Protein AF-A0A0T6ANK7-F1 (afdb_monomer)

Structure (mmCIF, N/CA/C/O backbone):
data_AF-A0A0T6ANK7-F1
#
_entry.id   AF-A0A0T6ANK7-F1
#
loop_
_atom_site.group_PDB
_atom_site.id
_atom_site.type_symbol
_atom_site.label_atom_id
_atom_site.label_alt_id
_atom_site.label_comp_id
_atom_site.label_asym_id
_atom_site.label_entity_id
_atom_site.label_seq_id
_atom_site.pdbx_PDB_ins_code
_atom_site.Cartn_x
_atom_site.Cartn_y
_atom_site.Cartn_z
_atom_site.occupancy
_atom_site.B_iso_or_equiv
_atom_site.auth_seq_id
_atom_site.auth_comp_id
_atom_site.auth_asym_id
_atom_site.auth_atom_id
_atom_site.pdbx_PDB_model_num
ATOM 1 N N . MET A 1 1 ? -8.207 4.884 26.424 1.00 47.41 1 MET A N 1
ATOM 2 C CA . MET A 1 1 ? -7.893 5.601 25.165 1.00 47.41 1 MET A CA 1
ATOM 3 C C . MET A 1 1 ? -8.301 4.711 23.997 1.00 47.41 1 MET A C 1
ATOM 5 O O . MET A 1 1 ? -7.831 3.581 23.918 1.00 47.41 1 MET A O 1
ATOM 9 N N . ASN A 1 2 ? -9.256 5.153 23.181 1.00 53.00 2 ASN A N 1
ATOM 10 C CA . ASN A 1 2 ? -9.969 4.326 22.205 1.00 53.00 2 ASN A CA 1
ATOM 11 C C . ASN A 1 2 ? -9.036 3.989 21.016 1.00 53.00 2 ASN A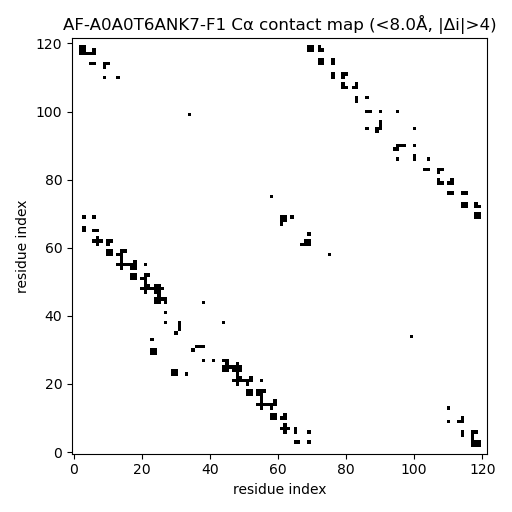 C 1
ATOM 13 O O . ASN A 1 2 ? -8.930 4.766 20.072 1.00 53.00 2 ASN A O 1
ATOM 17 N N . ARG A 1 3 ? -8.283 2.874 21.090 1.00 55.38 3 ARG A N 1
ATOM 18 C CA . ARG A 1 3 ? -7.247 2.491 20.095 1.00 55.38 3 ARG A CA 1
ATOM 19 C C . ARG A 1 3 ? -7.786 2.415 18.656 1.00 55.38 3 ARG A C 1
ATOM 21 O O . ARG A 1 3 ? -7.036 2.600 17.707 1.00 55.38 3 ARG A O 1
ATOM 28 N N . THR A 1 4 ? -9.095 2.241 18.500 1.00 61.22 4 THR A N 1
ATOM 29 C CA . THR A 1 4 ? -9.807 2.206 17.217 1.00 61.22 4 THR A CA 1
ATOM 30 C C . THR A 1 4 ? -9.849 3.547 16.476 1.00 61.22 4 THR A C 1
ATOM 32 O O . THR A 1 4 ? -9.987 3.536 15.253 1.00 61.22 4 THR A O 1
ATOM 35 N N . VAL A 1 5 ? -9.663 4.689 17.156 1.00 70.38 5 VAL A N 1
ATOM 36 C CA . VAL A 1 5 ? -9.691 6.030 16.526 1.00 70.38 5 VAL A CA 1
ATOM 37 C C . VAL A 1 5 ? -8.591 6.179 15.472 1.00 70.38 5 VAL A C 1
ATOM 39 O O . VAL A 1 5 ? -8.805 6.813 14.443 1.00 70.38 5 VAL A O 1
ATOM 42 N N . GLY A 1 6 ? -7.436 5.538 15.682 1.00 86.25 6 GLY A N 1
ATOM 43 C CA . GLY A 1 6 ? -6.321 5.569 14.735 1.00 86.25 6 GLY A CA 1
ATOM 44 C C . GLY A 1 6 ? -6.399 4.529 13.614 1.00 86.25 6 GLY A C 1
ATOM 45 O O . GLY A 1 6 ? -5.689 4.668 12.623 1.00 86.25 6 GLY A O 1
ATOM 46 N N . LEU A 1 7 ? -7.247 3.499 13.734 1.00 92.94 7 LEU A N 1
ATOM 47 C CA . LEU A 1 7 ? -7.290 2.405 12.758 1.00 92.94 7 LEU A CA 1
ATOM 48 C C . LEU A 1 7 ? -8.062 2.779 11.490 1.00 92.94 7 LEU A C 1
ATOM 50 O O . LEU A 1 7 ? -7.616 2.462 10.391 1.00 92.94 7 LEU A O 1
ATOM 54 N N . ARG A 1 8 ? -9.186 3.495 11.626 1.00 94.31 8 ARG A N 1
ATOM 55 C CA . ARG A 1 8 ? -9.960 3.985 10.475 1.00 94.31 8 ARG A CA 1
ATOM 56 C C . ARG A 1 8 ? -9.104 4.789 9.484 1.00 94.31 8 ARG A C 1
ATOM 58 O O . ARG A 1 8 ? -9.088 4.414 8.314 1.00 94.31 8 ARG A O 1
ATOM 65 N N . PRO A 1 9 ? -8.389 5.856 9.896 1.00 95.69 9 PRO A N 1
ATOM 66 C CA . PRO A 1 9 ? -7.564 6.619 8.963 1.00 95.69 9 PRO A CA 1
ATOM 67 C C . PRO A 1 9 ? -6.425 5.782 8.372 1.00 95.69 9 PRO A C 1
ATOM 69 O O . PRO A 1 9 ? -6.158 5.908 7.183 1.00 95.69 9 PRO A O 1
ATOM 72 N N . ALA A 1 10 ? -5.810 4.879 9.142 1.00 95.38 10 ALA A N 1
ATOM 73 C CA . ALA A 1 10 ? -4.750 4.013 8.627 1.00 95.38 10 ALA A CA 1
ATOM 74 C C . ALA A 1 10 ? -5.247 3.091 7.494 1.00 95.38 10 ALA A C 1
ATOM 76 O O . ALA A 1 10 ? -4.611 3.002 6.444 1.00 95.38 10 ALA A O 1
ATOM 77 N N . LEU A 1 11 ? -6.417 2.463 7.672 1.00 96.19 11 LEU A N 1
ATOM 78 C CA . LEU A 1 11 ? -7.041 1.615 6.650 1.00 96.19 11 LEU A CA 1
ATOM 79 C C . LEU A 1 11 ? -7.531 2.419 5.438 1.00 96.19 11 LEU A C 1
ATOM 81 O O . LEU A 1 11 ? -7.426 1.936 4.314 1.00 96.19 11 LEU A O 1
ATOM 85 N N . LEU A 1 12 ? -8.017 3.652 5.637 1.00 96.81 12 LEU A N 1
ATOM 86 C CA . LEU A 1 12 ? -8.369 4.546 4.528 1.00 96.81 12 LEU A CA 1
ATOM 87 C C . LEU A 1 12 ? -7.147 4.883 3.673 1.00 96.81 12 LEU A C 1
ATOM 89 O O . LEU A 1 12 ? -7.200 4.728 2.456 1.00 96.81 12 LEU A O 1
ATOM 93 N N . VAL A 1 13 ? -6.047 5.315 4.299 1.00 97.38 13 VAL A N 1
ATOM 94 C CA . VAL A 1 13 ? -4.815 5.666 3.578 1.00 97.38 13 VAL A CA 1
ATOM 95 C C . VAL A 1 13 ? -4.276 4.450 2.833 1.00 97.38 13 VAL A C 1
ATOM 97 O O . VAL A 1 13 ? -3.955 4.561 1.652 1.00 97.38 13 VAL A O 1
ATOM 100 N N . GLN A 1 14 ? -4.239 3.281 3.477 1.00 96.81 14 GLN A N 1
ATOM 101 C CA . GLN A 1 14 ? -3.838 2.046 2.809 1.00 96.81 14 GLN A CA 1
ATOM 102 C C . GLN A 1 14 ? -4.749 1.707 1.627 1.00 96.81 14 GLN A C 1
ATOM 104 O O . GLN A 1 14 ? -4.247 1.366 0.559 1.00 96.81 14 GLN A O 1
ATOM 109 N N . GLY A 1 15 ? -6.067 1.783 1.814 1.00 97.06 15 GLY A N 1
ATOM 110 C CA . GLY A 1 15 ? -7.039 1.453 0.780 1.00 97.06 15 GLY A CA 1
ATOM 111 C C . GLY A 1 15 ? -6.909 2.356 -0.439 1.00 97.06 15 GLY A C 1
ATOM 112 O O . GLY A 1 15 ? -6.802 1.867 -1.559 1.00 97.06 15 GLY A O 1
ATOM 113 N N . VAL A 1 16 ? -6.820 3.670 -0.219 1.00 97.88 16 VAL A N 1
ATOM 114 C CA . VAL A 1 16 ? -6.601 4.654 -1.288 1.00 97.88 16 VAL A CA 1
ATOM 115 C C . VAL A 1 16 ? -5.267 4.412 -1.989 1.00 97.88 16 VAL A C 1
ATOM 117 O O . VAL A 1 16 ? -5.231 4.364 -3.216 1.00 97.88 16 VAL A O 1
ATOM 120 N N . TYR A 1 17 ? -4.184 4.211 -1.236 1.00 96.31 17 TYR A N 1
ATOM 121 C CA . TYR A 1 17 ? -2.867 3.927 -1.804 1.00 96.31 17 TYR A CA 1
ATOM 122 C C . TYR A 1 17 ? -2.882 2.664 -2.676 1.00 96.31 17 TYR A C 1
ATOM 124 O O . TYR A 1 17 ? -2.460 2.712 -3.830 1.00 96.31 17 TYR A O 1
ATOM 132 N N . ALA A 1 18 ? -3.431 1.560 -2.165 1.00 96.19 18 ALA A N 1
ATOM 133 C CA . ALA A 1 18 ? -3.530 0.301 -2.895 1.00 96.19 18 ALA A CA 1
ATOM 134 C C . ALA A 1 18 ? -4.414 0.425 -4.144 1.00 96.19 18 ALA A C 1
ATOM 136 O O . ALA A 1 18 ? -4.055 -0.113 -5.186 1.00 96.19 18 ALA A O 1
ATOM 137 N N . CYS A 1 19 ? -5.514 1.182 -4.083 1.00 97.19 19 CYS A N 1
ATOM 138 C CA . CYS A 1 19 ? -6.341 1.462 -5.255 1.00 97.19 19 CYS A CA 1
ATOM 139 C C . CYS A 1 19 ? -5.600 2.304 -6.301 1.00 97.19 19 CYS A C 1
ATOM 141 O O . CYS A 1 19 ? -5.666 1.989 -7.483 1.00 97.19 19 CYS A O 1
ATOM 143 N N . ILE A 1 20 ? -4.872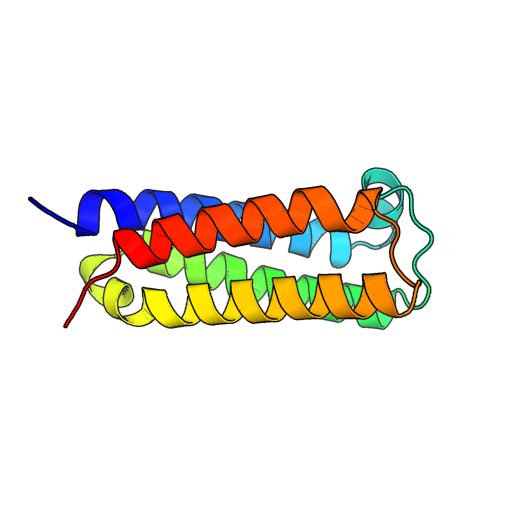 3.349 -5.897 1.00 94.88 20 ILE A N 1
ATOM 144 C CA . ILE A 1 20 ? -4.102 4.182 -6.833 1.00 94.88 20 ILE A CA 1
ATOM 145 C C . ILE A 1 20 ? -3.021 3.344 -7.515 1.00 94.88 20 ILE A C 1
ATOM 147 O O . ILE A 1 20 ? -2.946 3.322 -8.741 1.00 94.88 20 ILE A O 1
ATOM 151 N N . VAL A 1 21 ? -2.210 2.615 -6.742 1.00 91.94 21 VAL A N 1
ATOM 152 C CA . VAL A 1 21 ? -1.167 1.746 -7.305 1.00 91.94 21 VAL A CA 1
ATOM 153 C C . VAL A 1 21 ? -1.796 0.649 -8.163 1.00 91.94 21 VAL A C 1
ATOM 155 O O . VAL A 1 21 ? -1.340 0.405 -9.274 1.00 91.94 21 VAL A O 1
ATOM 158 N N . GLY A 1 22 ? -2.885 0.041 -7.695 1.00 93.00 22 GLY A N 1
ATOM 159 C CA . GLY A 1 22 ? -3.630 -0.973 -8.430 1.00 93.00 22 GLY A CA 1
ATOM 160 C C . GLY A 1 22 ? -4.138 -0.471 -9.781 1.00 93.00 22 GLY A C 1
ATOM 161 O O . GLY A 1 22 ? -3.936 -1.150 -10.781 1.00 93.00 22 GLY A O 1
ATOM 162 N N . LEU A 1 23 ? -4.702 0.740 -9.847 1.00 94.38 23 LEU A N 1
ATOM 163 C CA . LEU A 1 23 ? -5.111 1.380 -11.103 1.00 94.38 23 LEU A CA 1
ATOM 164 C C . LEU A 1 23 ? -3.919 1.647 -12.028 1.00 94.38 23 LEU A C 1
ATOM 166 O O . LEU A 1 23 ? -4.001 1.368 -13.221 1.00 94.38 23 LEU A O 1
ATOM 170 N N . LEU A 1 24 ? -2.806 2.155 -11.493 1.00 91.38 24 LEU A N 1
ATOM 171 C CA . LEU A 1 24 ? -1.602 2.415 -12.288 1.00 91.38 24 LEU A CA 1
ATOM 172 C C . LEU A 1 24 ? -1.020 1.134 -12.897 1.00 91.38 24 LEU A C 1
ATOM 174 O O . LEU A 1 24 ? -0.516 1.172 -14.016 1.00 91.38 24 LEU A O 1
ATOM 178 N N . LEU A 1 25 ? -1.091 0.008 -12.183 1.00 89.44 25 LEU A N 1
ATOM 179 C CA . LEU A 1 25 ? -0.630 -1.285 -12.693 1.00 89.44 25 LEU A CA 1
ATOM 180 C C . LEU A 1 25 ? -1.660 -1.960 -13.608 1.00 89.44 25 LEU A C 1
ATOM 182 O O . LEU A 1 25 ? -1.269 -2.610 -14.573 1.00 89.44 25 LEU A O 1
ATOM 186 N N . LEU A 1 26 ? -2.958 -1.781 -13.346 1.00 91.25 26 LEU A N 1
ATOM 187 C CA . LEU A 1 26 ? -4.039 -2.303 -14.186 1.00 91.25 26 LEU A CA 1
ATOM 188 C C . LEU A 1 26 ? -4.013 -1.692 -15.592 1.00 91.25 26 LEU A C 1
ATOM 190 O O . LEU A 1 26 ? -4.385 -2.352 -16.559 1.00 91.25 26 LEU A O 1
ATOM 194 N N . PHE A 1 27 ? -3.554 -0.443 -15.705 1.00 89.75 27 PHE A N 1
ATOM 195 C CA . PHE A 1 27 ? -3.368 0.255 -16.973 1.00 89.75 27 PHE A CA 1
ATOM 196 C C . PHE A 1 27 ? -1.874 0.527 -17.221 1.00 89.75 27 PHE A C 1
ATOM 198 O O . PHE A 1 27 ? -1.397 1.633 -16.952 1.00 89.75 27 PHE A O 1
ATOM 205 N N . PRO A 1 28 ? -1.127 -0.450 -17.776 1.00 81.12 28 PRO A N 1
ATOM 206 C CA . PRO A 1 28 ? 0.312 -0.372 -18.042 1.00 81.12 28 PRO A CA 1
ATOM 207 C C . PRO A 1 28 ? 0.798 0.931 -18.687 1.00 81.12 28 PRO A C 1
ATOM 209 O O . PRO A 1 28 ? 1.877 1.412 -18.350 1.00 81.12 28 PRO A O 1
ATOM 212 N N . SER A 1 29 ? 0.001 1.525 -19.580 1.00 84.56 29 SER A N 1
ATOM 213 C CA . SER A 1 29 ? 0.308 2.795 -20.248 1.00 84.56 29 SER A CA 1
ATOM 214 C C . SER A 1 29 ? 0.371 3.992 -19.293 1.00 84.56 29 SER A C 1
ATOM 216 O O . SER A 1 29 ? 1.180 4.895 -19.503 1.00 84.56 29 SER A O 1
ATOM 218 N N . LEU A 1 30 ? -0.450 4.001 -18.239 1.00 84.12 30 LEU A N 1
ATOM 219 C CA . LEU A 1 30 ? -0.406 5.001 -17.169 1.00 84.12 30 LEU A CA 1
ATOM 220 C C . LEU A 1 30 ? 0.746 4.699 -16.209 1.00 84.12 30 LEU A C 1
ATOM 222 O O . LEU A 1 30 ? 1.533 5.588 -15.878 1.00 84.12 30 LEU A O 1
ATOM 226 N N . GLY A 1 31 ? 0.888 3.431 -15.812 1.00 80.88 31 GLY A N 1
ATOM 227 C CA . GLY A 1 31 ? 1.958 2.979 -14.927 1.00 80.88 31 GLY A CA 1
ATOM 228 C C . GLY A 1 31 ? 3.351 3.294 -15.472 1.00 80.88 31 GLY A C 1
ATOM 229 O O . GLY A 1 31 ? 4.184 3.831 -14.746 1.00 80.88 31 GLY A O 1
ATOM 230 N N . SER A 1 32 ? 3.606 3.051 -16.761 1.00 81.56 32 SER A N 1
ATOM 231 C CA . SER A 1 32 ? 4.909 3.329 -17.378 1.00 81.56 32 SER A CA 1
ATOM 232 C C . SER A 1 32 ? 5.266 4.816 -17.392 1.00 81.56 32 SER A C 1
ATOM 234 O O . SER A 1 32 ? 6.445 5.150 -17.314 1.00 81.56 32 SER A O 1
ATOM 236 N N . GLN A 1 33 ? 4.274 5.712 -17.465 1.00 82.94 33 GLN A N 1
ATOM 237 C CA . GLN A 1 33 ? 4.497 7.161 -17.404 1.00 82.94 33 GLN A CA 1
ATOM 238 C C . GLN A 1 33 ? 4.854 7.609 -15.985 1.00 82.94 33 GLN A C 1
ATOM 240 O O . GLN A 1 33 ? 5.825 8.336 -15.789 1.00 82.94 33 GLN A O 1
ATOM 245 N N . VAL A 1 34 ? 4.102 7.136 -14.988 1.00 80.00 34 VAL A N 1
ATOM 246 C CA . VAL A 1 34 ? 4.297 7.521 -13.582 1.00 80.00 34 VAL A CA 1
ATOM 247 C C . VAL A 1 34 ? 5.580 6.919 -13.010 1.00 80.00 34 VAL A C 1
ATOM 249 O O . VAL A 1 34 ? 6.367 7.616 -12.368 1.00 80.00 34 VAL A O 1
ATOM 252 N N . PHE A 1 35 ? 5.825 5.635 -13.273 1.00 75.12 35 PHE A N 1
ATOM 253 C CA . PHE A 1 35 ? 7.014 4.936 -12.788 1.00 75.12 35 PHE A CA 1
ATOM 254 C C . PHE A 1 35 ? 8.239 5.137 -13.688 1.00 75.12 35 PHE A C 1
ATOM 256 O O . PHE A 1 35 ? 9.335 4.739 -13.299 1.00 75.12 35 PHE A O 1
ATOM 263 N N . ALA A 1 36 ? 8.078 5.771 -14.860 1.00 75.12 36 ALA A N 1
ATOM 264 C CA . ALA A 1 36 ? 9.132 5.987 -15.854 1.00 75.12 36 ALA A CA 1
ATOM 265 C C . ALA A 1 36 ? 9.955 4.711 -16.130 1.00 75.12 36 ALA A C 1
ATOM 267 O O . ALA A 1 36 ? 11.184 4.756 -16.226 1.00 75.12 36 ALA A O 1
ATOM 268 N N . TYR A 1 37 ? 9.275 3.562 -16.192 1.00 68.88 37 TYR A N 1
ATOM 269 C CA . TYR A 1 37 ? 9.898 2.244 -16.275 1.00 68.88 37 TYR A CA 1
ATOM 270 C C . TYR A 1 37 ? 9.175 1.369 -17.315 1.00 68.88 37 TYR A C 1
ATOM 272 O O . TYR A 1 37 ? 7.951 1.227 -17.235 1.00 68.88 37 TYR A O 1
ATOM 280 N N . PRO A 1 38 ? 9.897 0.778 -18.289 1.00 69.31 38 PRO A N 1
ATOM 281 C CA . PRO A 1 38 ? 9.299 -0.091 -19.294 1.00 69.31 38 PRO A CA 1
ATOM 282 C C . PRO A 1 38 ? 8.863 -1.419 -18.665 1.00 69.31 38 PRO A C 1
ATOM 284 O O . PRO A 1 38 ? 9.663 -2.148 -18.077 1.00 69.31 38 PRO A O 1
ATOM 287 N N . LEU A 1 39 ? 7.577 -1.738 -18.785 1.00 70.69 39 LEU A N 1
ATOM 288 C CA . LEU A 1 39 ? 7.006 -2.963 -18.231 1.00 70.69 39 LEU A CA 1
ATOM 289 C C . LEU A 1 39 ? 7.402 -4.159 -19.104 1.00 70.69 39 LEU A C 1
ATOM 291 O O . LEU A 1 39 ? 7.134 -4.166 -20.302 1.00 70.69 39 LEU A O 1
ATOM 295 N N . LYS A 1 40 ? 8.043 -5.167 -18.497 1.00 74.25 40 LYS A N 1
ATOM 296 C CA . LYS A 1 40 ? 8.492 -6.383 -19.200 1.00 74.25 40 LYS A CA 1
ATOM 297 C C . LYS A 1 40 ? 7.328 -7.285 -19.622 1.00 74.25 40 LYS A C 1
ATOM 299 O O . LYS A 1 40 ? 7.365 -7.836 -20.713 1.00 74.25 40 LYS A O 1
ATOM 304 N N . ASP A 1 41 ? 6.314 -7.418 -18.765 1.00 81.50 41 ASP A N 1
ATOM 305 C CA . ASP A 1 41 ? 5.112 -8.222 -19.015 1.00 81.50 41 ASP A CA 1
ATOM 306 C C . ASP A 1 41 ? 3.858 -7.449 -18.557 1.00 81.50 41 ASP A C 1
ATOM 308 O O . ASP A 1 41 ? 3.522 -7.439 -17.367 1.00 81.50 41 ASP A O 1
ATOM 312 N N . PRO A 1 42 ? 3.170 -6.753 -19.480 1.00 81.88 42 PRO A N 1
ATOM 313 C CA . PRO A 1 42 ? 1.990 -5.958 -19.152 1.00 81.88 42 PRO A CA 1
ATOM 314 C C . PRO A 1 42 ? 0.818 -6.778 -18.594 1.00 81.88 42 PRO A C 1
ATOM 316 O O . PRO A 1 42 ? 0.043 -6.250 -17.795 1.00 81.88 42 PRO A O 1
ATOM 319 N N . ALA A 1 43 ? 0.675 -8.048 -18.988 1.00 82.56 43 ALA A N 1
ATOM 320 C CA . ALA A 1 43 ? -0.435 -8.894 -18.556 1.00 82.56 43 ALA A CA 1
ATOM 321 C C . ALA A 1 43 ? -0.266 -9.307 -17.090 1.00 82.56 43 ALA A C 1
ATOM 323 O O . ALA A 1 43 ? -1.193 -9.156 -16.290 1.00 82.56 43 ALA A O 1
ATOM 324 N N . VAL A 1 44 ? 0.943 -9.736 -16.713 1.00 82.12 44 VAL A N 1
ATOM 325 C CA . VAL A 1 44 ? 1.283 -10.055 -15.318 1.00 82.12 44 VAL A CA 1
ATOM 326 C C . VAL A 1 44 ? 1.126 -8.822 -14.427 1.00 82.12 44 VAL A C 1
ATOM 328 O O . VAL A 1 44 ? 0.520 -8.901 -13.358 1.00 82.12 44 VAL A O 1
ATOM 331 N N . VAL A 1 45 ? 1.607 -7.662 -14.880 1.00 84.19 45 VAL A N 1
ATOM 332 C CA . VAL A 1 45 ? 1.489 -6.395 -14.137 1.00 84.19 45 VAL A CA 1
ATOM 333 C C . VAL A 1 45 ? 0.024 -5.994 -13.939 1.00 84.19 45 VAL A C 1
ATOM 335 O O . VAL A 1 45 ? -0.359 -5.594 -12.840 1.00 84.19 45 VAL A O 1
ATOM 338 N N . SER A 1 46 ? -0.818 -6.178 -14.957 1.00 86.50 46 SER A N 1
ATOM 339 C CA . SER A 1 46 ? -2.253 -5.888 -14.854 1.00 86.50 46 SER A CA 1
ATOM 340 C C . SER A 1 46 ? -2.959 -6.805 -13.849 1.00 86.50 46 SER A C 1
ATOM 342 O O . SER A 1 46 ? -3.798 -6.337 -13.079 1.00 86.50 46 SER A O 1
ATOM 344 N N . GLY A 1 47 ? -2.576 -8.088 -13.786 1.00 88.00 47 GLY A N 1
ATOM 345 C CA . GLY A 1 47 ? -3.077 -9.034 -12.779 1.00 88.00 47 GLY A CA 1
ATOM 346 C C . GLY A 1 47 ? -2.699 -8.647 -11.341 1.00 88.00 47 GLY A C 1
ATOM 347 O O . GLY A 1 47 ? -3.515 -8.747 -10.413 1.00 88.00 47 GLY A O 1
ATOM 348 N N . TRP A 1 48 ? -1.487 -8.118 -11.145 1.00 87.38 48 TRP A N 1
ATOM 349 C CA . TRP A 1 48 ? -1.096 -7.496 -9.875 1.00 87.38 48 TRP A CA 1
ATOM 350 C C . TRP A 1 48 ? -1.934 -6.252 -9.570 1.00 87.38 48 TRP A C 1
ATOM 352 O O . TRP A 1 48 ? -2.396 -6.088 -8.440 1.00 87.38 48 TRP A O 1
ATOM 362 N N . GLY A 1 49 ? -2.205 -5.422 -10.580 1.00 90.44 49 GLY A N 1
ATOM 363 C CA . GLY A 1 49 ? -3.081 -4.258 -10.468 1.00 90.44 49 GLY A CA 1
ATOM 364 C C . GLY A 1 49 ? -4.488 -4.602 -9.979 1.00 90.44 49 GLY A C 1
ATOM 365 O O . GLY A 1 49 ? -4.966 -4.009 -9.010 1.00 90.44 49 GLY A O 1
ATOM 366 N N . SER A 1 50 ? -5.127 -5.621 -10.565 1.00 92.62 50 SER A N 1
ATOM 367 C CA . SER A 1 50 ? -6.444 -6.093 -10.111 1.00 92.62 50 SER A CA 1
ATOM 368 C C . SER A 1 50 ? -6.417 -6.635 -8.681 1.00 92.62 50 SER A C 1
ATOM 370 O O . SER A 1 50 ? -7.344 -6.391 -7.908 1.00 92.62 50 SER A O 1
ATOM 372 N N . SER A 1 51 ? -5.339 -7.325 -8.301 1.00 93.25 51 SER A N 1
ATOM 373 C CA . SER A 1 51 ? -5.179 -7.860 -6.945 1.00 93.25 51 SER A CA 1
ATOM 374 C C . SER A 1 51 ? -5.053 -6.735 -5.914 1.00 93.25 51 SER A C 1
ATOM 376 O O . SER A 1 51 ? -5.720 -6.759 -4.878 1.00 93.25 51 SER A O 1
ATOM 378 N N . LEU A 1 52 ? -4.259 -5.704 -6.219 1.00 94.00 52 LEU A N 1
ATOM 379 C CA . LEU A 1 52 ? -4.118 -4.517 -5.374 1.00 94.00 52 LEU A CA 1
ATOM 380 C C . LEU A 1 52 ? -5.420 -3.722 -5.263 1.00 94.00 52 LEU A C 1
ATOM 382 O O . LEU A 1 52 ? -5.731 -3.239 -4.176 1.00 94.00 52 LEU A O 1
ATOM 386 N N . LEU A 1 53 ? -6.210 -3.638 -6.337 1.00 96.31 53 LEU A N 1
ATOM 387 C CA . LEU A 1 53 ? -7.545 -3.038 -6.277 1.00 96.31 53 LEU A CA 1
ATOM 388 C C . LEU A 1 53 ? -8.467 -3.801 -5.331 1.00 96.31 53 LEU A C 1
ATOM 390 O O . LEU A 1 53 ? -9.126 -3.182 -4.498 1.00 96.31 53 LEU A O 1
ATOM 394 N N . GLY A 1 54 ? -8.474 -5.134 -5.406 1.00 96.50 54 GLY A N 1
ATOM 395 C CA . GLY A 1 54 ? -9.226 -5.971 -4.473 1.00 96.50 54 GLY A CA 1
ATOM 396 C C . GLY A 1 54 ? -8.827 -5.710 -3.019 1.00 96.50 54 GLY A C 1
ATOM 397 O O . GLY A 1 54 ? -9.685 -5.444 -2.178 1.00 96.50 54 GLY A O 1
ATOM 398 N N . VAL A 1 55 ? -7.522 -5.700 -2.724 1.00 95.38 55 VAL A N 1
ATOM 399 C CA . VAL A 1 55 ? -7.000 -5.386 -1.381 1.00 95.38 55 VAL A CA 1
ATOM 400 C C . VAL A 1 55 ? -7.381 -3.968 -0.946 1.00 95.38 55 VAL A C 1
ATOM 402 O O . VAL A 1 55 ? -7.789 -3.769 0.200 1.00 95.38 55 VAL A O 1
ATOM 405 N N . GLY A 1 56 ? -7.287 -2.990 -1.848 1.00 96.56 56 GLY A N 1
ATOM 406 C CA . GLY A 1 56 ? -7.645 -1.602 -1.581 1.00 96.56 56 GLY A CA 1
ATOM 407 C C . GLY A 1 56 ? -9.122 -1.441 -1.229 1.00 96.56 56 GLY A C 1
ATOM 408 O O . GLY A 1 56 ? -9.450 -0.842 -0.206 1.00 96.56 56 GLY A O 1
ATOM 409 N N . ILE A 1 57 ? -10.014 -2.063 -2.001 1.00 97.69 57 ILE A N 1
ATOM 410 C CA . ILE A 1 57 ? -11.457 -2.078 -1.731 1.00 97.69 57 ILE A CA 1
ATOM 411 C C . ILE A 1 57 ? -11.749 -2.745 -0.384 1.00 97.69 57 ILE A C 1
ATOM 413 O O . ILE A 1 57 ? -12.502 -2.194 0.417 1.00 97.69 57 ILE A O 1
ATOM 417 N N . LEU A 1 58 ? -11.124 -3.889 -0.088 1.00 97.12 58 LEU A N 1
ATOM 418 C CA . LEU A 1 58 ? -11.289 -4.562 1.203 1.00 97.12 58 LEU A CA 1
ATOM 419 C C . LEU A 1 58 ? -10.830 -3.683 2.374 1.00 97.12 58 LEU A C 1
ATOM 421 O O . LEU A 1 58 ? -11.496 -3.653 3.408 1.00 97.12 58 LEU A O 1
ATOM 425 N N . ALA A 1 59 ? -9.738 -2.931 2.215 1.00 96.81 59 ALA A N 1
ATOM 426 C CA . ALA A 1 59 ? -9.275 -1.980 3.225 1.00 96.81 59 ALA A CA 1
ATOM 427 C C . ALA A 1 59 ? -10.270 -0.825 3.424 1.00 96.81 59 ALA A C 1
ATOM 429 O O . ALA A 1 59 ? -10.557 -0.455 4.562 1.00 96.81 59 ALA A O 1
ATOM 430 N N . LEU A 1 60 ? -10.858 -0.302 2.343 1.00 97.31 60 LEU A N 1
ATOM 431 C CA . LEU A 1 60 ? -11.895 0.734 2.409 1.00 97.31 60 LEU A CA 1
ATOM 432 C C . LEU A 1 60 ? -13.176 0.227 3.089 1.00 97.31 60 LEU A C 1
ATOM 434 O O . LEU A 1 60 ? -13.746 0.930 3.925 1.00 97.31 60 LEU A O 1
ATOM 438 N N . VAL A 1 61 ? -13.596 -1.009 2.801 1.00 96.56 61 VAL A N 1
ATOM 439 C CA . VAL A 1 61 ? -14.722 -1.658 3.492 1.00 96.56 61 VAL A CA 1
ATOM 440 C C . VAL A 1 61 ? -14.403 -1.830 4.974 1.00 96.56 61 VAL A C 1
ATOM 442 O O . VAL A 1 61 ? -15.200 -1.424 5.820 1.00 96.56 61 VAL A O 1
ATOM 445 N N . ALA A 1 62 ? -13.217 -2.336 5.315 1.00 94.50 62 ALA A N 1
ATOM 446 C CA . ALA A 1 62 ? -12.794 -2.466 6.706 1.00 94.50 62 ALA A CA 1
ATOM 447 C C . ALA A 1 62 ? -12.732 -1.109 7.434 1.00 94.50 62 ALA A C 1
ATOM 449 O O . ALA A 1 62 ? -13.033 -1.028 8.623 1.00 94.50 62 ALA A O 1
ATOM 450 N N . ALA A 1 63 ? -12.392 -0.032 6.723 1.00 94.81 63 ALA A N 1
ATOM 451 C CA . ALA A 1 63 ? -12.381 1.321 7.262 1.00 94.81 63 ALA A CA 1
ATOM 452 C C . ALA A 1 63 ? -13.785 1.918 7.478 1.00 94.81 63 ALA A C 1
ATOM 454 O O . ALA A 1 63 ? -13.952 2.789 8.338 1.00 94.81 63 ALA A O 1
ATOM 455 N N . SER A 1 64 ? -14.789 1.479 6.711 1.00 95.00 64 SER A N 1
ATOM 456 C CA . SER A 1 64 ? -16.184 1.919 6.877 1.00 95.00 64 SER A CA 1
ATOM 457 C C . SER A 1 64 ? -16.806 1.427 8.187 1.00 95.00 64 SER A C 1
ATOM 459 O O . SER A 1 64 ? -17.577 2.159 8.802 1.00 95.00 64 SER A O 1
ATOM 461 N N . ASP A 1 65 ? -16.399 0.244 8.655 1.00 93.19 65 ASP A N 1
ATOM 462 C CA . ASP A 1 65 ? -16.873 -0.362 9.900 1.00 93.19 65 ASP A CA 1
ATOM 463 C C . ASP A 1 65 ? -15.723 -1.062 10.641 1.00 93.19 65 ASP A C 1
ATOM 465 O O . ASP A 1 65 ? -15.544 -2.283 10.631 1.00 93.19 65 ASP A O 1
ATOM 469 N N . VAL A 1 66 ? -14.915 -0.246 11.317 1.00 92.12 66 VAL A N 1
ATOM 470 C CA . VAL A 1 66 ? -13.769 -0.725 12.101 1.00 92.12 66 VAL A CA 1
ATOM 471 C C . VAL A 1 66 ? -14.205 -1.549 13.315 1.00 92.12 66 VAL A C 1
ATOM 473 O O . VAL A 1 66 ? -13.432 -2.373 13.799 1.00 92.12 66 VAL A O 1
ATOM 476 N N . GLN A 1 67 ? -15.427 -1.361 13.815 1.00 89.50 67 GLN A N 1
ATOM 477 C CA . GLN A 1 67 ? -15.932 -2.133 14.950 1.00 89.50 67 GLN A CA 1
ATOM 478 C C . GLN A 1 67 ? -16.142 -3.594 14.545 1.00 89.50 67 GLN A C 1
ATOM 480 O O . GLN A 1 67 ? -15.727 -4.497 15.270 1.00 89.50 67 GLN A O 1
ATOM 485 N N . ARG A 1 68 ? -16.699 -3.821 13.351 1.00 91.44 68 ARG A N 1
ATOM 486 C CA . ARG A 1 68 ? -16.918 -5.158 12.796 1.00 91.44 68 ARG A CA 1
ATOM 487 C C . ARG A 1 68 ? -15.653 -5.789 12.218 1.00 91.44 68 ARG A C 1
ATOM 489 O O . ARG A 1 68 ? -15.405 -6.971 12.445 1.00 91.44 68 ARG A O 1
ATOM 496 N N . TYR A 1 69 ? -14.847 -5.023 11.480 1.00 92.06 69 TYR A N 1
ATOM 497 C CA . TYR A 1 69 ? -13.731 -5.563 10.688 1.00 92.06 69 TYR A CA 1
ATOM 498 C C . TYR A 1 69 ? -12.341 -5.303 11.280 1.00 92.06 69 TYR A C 1
ATOM 500 O O . TYR A 1 69 ? -11.352 -5.854 10.797 1.00 92.06 69 TYR A O 1
ATOM 508 N N . GLY A 1 70 ? -12.224 -4.517 12.354 1.00 86.69 70 GLY A N 1
ATOM 509 C CA . GLY A 1 70 ? -10.930 -4.117 12.920 1.00 86.69 70 GLY A CA 1
ATOM 510 C C . GLY A 1 70 ? -10.052 -5.284 13.384 1.00 86.69 70 GLY A C 1
ATOM 511 O O . GLY A 1 70 ? -8.826 -5.175 13.374 1.00 86.69 70 GLY A O 1
ATOM 512 N N . GLY A 1 71 ? -10.649 -6.433 13.717 1.00 89.44 71 GLY A N 1
ATOM 513 C CA . GLY A 1 71 ? -9.915 -7.663 14.034 1.00 89.44 71 GLY A CA 1
ATOM 514 C C . GLY A 1 71 ? -9.090 -8.226 12.868 1.00 89.44 71 GLY A C 1
ATOM 515 O O . GLY A 1 71 ? -8.179 -9.013 13.103 1.00 89.44 71 GLY A O 1
ATOM 516 N N . MET A 1 72 ? -9.363 -7.805 11.629 1.00 92.0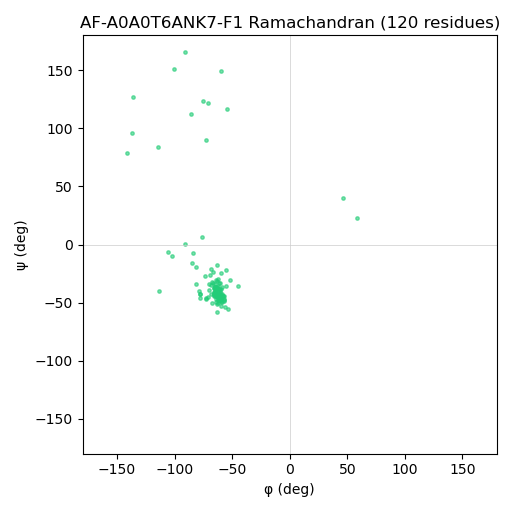0 72 MET A N 1
ATOM 517 C CA . MET A 1 72 ? -8.630 -8.207 10.422 1.00 92.00 72 MET A CA 1
ATOM 518 C C . MET A 1 72 ? -7.454 -7.276 10.089 1.00 92.00 72 MET A C 1
ATOM 520 O O . MET A 1 72 ? -6.735 -7.525 9.127 1.00 92.00 72 MET A O 1
ATOM 524 N N . ALA A 1 73 ? -7.198 -6.237 10.895 1.00 92.75 73 ALA A N 1
ATOM 525 C CA . ALA A 1 73 ? -6.113 -5.272 10.677 1.00 92.75 73 ALA A CA 1
ATOM 526 C C . ALA A 1 73 ? -4.728 -5.920 10.458 1.00 92.75 73 ALA A C 1
ATOM 528 O O . ALA A 1 73 ? -3.891 -5.385 9.736 1.00 92.75 73 ALA A O 1
ATOM 529 N N . TRP A 1 74 ? -4.477 -7.089 11.055 1.00 94.31 74 TRP A N 1
ATOM 530 C CA . TRP A 1 74 ? -3.226 -7.826 10.869 1.00 94.31 74 TRP A CA 1
ATOM 531 C C . TRP A 1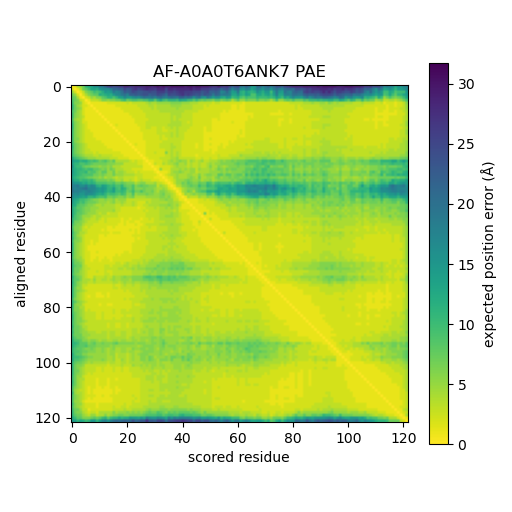 74 ? -3.046 -8.353 9.436 1.00 94.31 74 TRP A C 1
ATOM 533 O O . TRP A 1 74 ? -1.918 -8.392 8.956 1.00 94.31 74 TRP A O 1
ATOM 543 N N . ALA A 1 75 ? -4.125 -8.718 8.735 1.00 95.19 75 ALA A N 1
ATOM 544 C CA . ALA A 1 75 ? -4.050 -9.243 7.371 1.00 95.19 75 ALA A CA 1
ATOM 545 C C . ALA A 1 75 ? -3.549 -8.165 6.402 1.00 95.19 75 ALA A C 1
ATOM 547 O O . ALA A 1 75 ? -2.722 -8.425 5.532 1.00 95.19 75 ALA A O 1
ATOM 548 N N . PHE A 1 76 ? -3.971 -6.922 6.626 1.00 96.06 76 PHE A N 1
ATOM 549 C CA . PHE A 1 76 ? -3.482 -5.761 5.896 1.00 96.06 76 PHE A CA 1
ATOM 550 C C . PHE A 1 76 ? -1.995 -5.482 6.145 1.00 96.06 76 PHE A C 1
ATOM 552 O O . PHE A 1 76 ? -1.282 -5.124 5.210 1.00 96.06 76 PHE A O 1
ATOM 559 N N . VAL A 1 77 ? -1.511 -5.696 7.374 1.00 96.50 77 VAL A N 1
ATOM 560 C CA . VAL A 1 77 ? -0.075 -5.624 7.692 1.00 96.50 77 VAL A CA 1
ATOM 561 C C . VAL A 1 77 ? 0.703 -6.717 6.959 1.00 96.50 77 VAL A C 1
ATOM 563 O O . VAL A 1 77 ? 1.743 -6.430 6.374 1.00 96.50 77 VAL A O 1
ATOM 566 N N . VAL A 1 78 ? 0.190 -7.950 6.938 1.00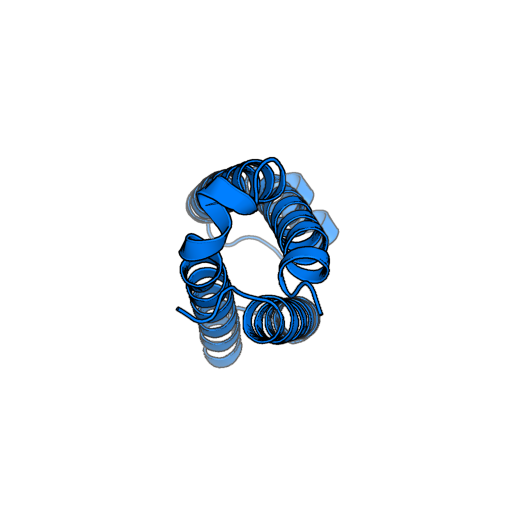 95.94 78 VAL A N 1
ATOM 567 C CA . VAL A 1 78 ? 0.807 -9.059 6.194 1.00 95.94 78 VAL A CA 1
ATOM 568 C C . VAL A 1 78 ? 0.873 -8.748 4.698 1.00 95.94 78 VAL A C 1
ATOM 570 O O . VAL A 1 78 ? 1.924 -8.929 4.094 1.00 95.94 78 VAL A O 1
ATOM 573 N N . GLY A 1 79 ? -0.197 -8.206 4.111 1.00 94.69 79 GLY A N 1
ATOM 574 C CA . GLY A 1 79 ? -0.197 -7.782 2.708 1.00 94.69 79 GLY A CA 1
ATOM 575 C C . GLY A 1 79 ? 0.871 -6.725 2.399 1.00 94.69 79 GLY A C 1
ATOM 576 O O . GLY A 1 79 ? 1.587 -6.842 1.406 1.00 94.69 79 GLY A O 1
ATOM 577 N N . LEU A 1 80 ? 1.041 -5.730 3.277 1.00 95.88 80 LEU A N 1
ATOM 578 C CA . LEU A 1 80 ? 2.090 -4.711 3.137 1.00 95.88 80 LEU A CA 1
ATOM 579 C C . LEU A 1 80 ? 3.502 -5.299 3.280 1.00 95.88 80 LEU A C 1
ATOM 581 O O . LEU A 1 80 ? 4.407 -4.881 2.560 1.00 95.88 80 LEU A O 1
ATOM 585 N N . LEU A 1 81 ? 3.695 -6.275 4.175 1.00 96.44 81 LEU A N 1
ATOM 586 C CA . LEU A 1 81 ? 4.967 -6.989 4.321 1.00 96.44 81 LEU A CA 1
ATOM 587 C C . LEU A 1 81 ? 5.301 -7.784 3.060 1.00 96.44 81 LEU A C 1
ATOM 589 O O . LEU A 1 81 ? 6.412 -7.666 2.556 1.00 96.44 81 LEU A O 1
ATOM 593 N N . ILE A 1 82 ? 4.340 -8.540 2.521 1.00 94.88 82 ILE A N 1
ATOM 594 C CA .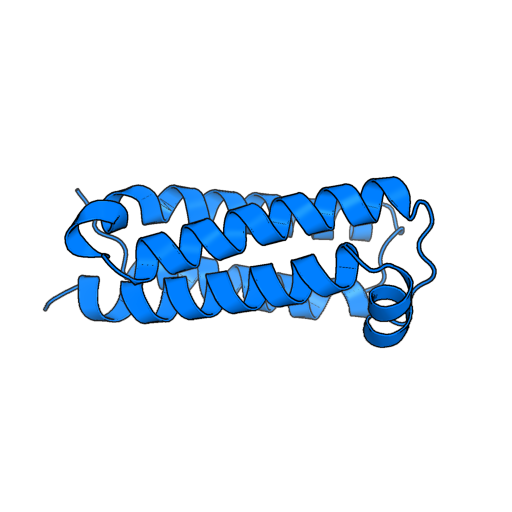 ILE A 1 82 ? 4.512 -9.284 1.266 1.00 94.88 82 ILE A CA 1
ATOM 595 C C . ILE A 1 82 ? 4.894 -8.322 0.137 1.00 94.88 82 ILE A C 1
ATOM 597 O O . ILE A 1 82 ? 5.873 -8.563 -0.559 1.00 94.88 82 ILE A O 1
ATOM 601 N N . SER A 1 83 ? 4.192 -7.192 0.009 1.00 92.56 83 SER A N 1
ATOM 602 C CA . SER A 1 83 ? 4.524 -6.163 -0.983 1.00 92.56 83 SER A CA 1
ATOM 603 C C . SER A 1 83 ? 5.932 -5.585 -0.786 1.00 92.56 83 SER A C 1
ATOM 605 O O . SER A 1 83 ? 6.657 -5.395 -1.759 1.00 92.56 83 SER A O 1
ATOM 607 N N . ALA A 1 84 ? 6.358 -5.330 0.455 1.00 93.81 84 ALA A N 1
ATOM 608 C CA . ALA A 1 84 ? 7.713 -4.855 0.732 1.00 93.81 84 ALA A CA 1
ATOM 609 C C . ALA A 1 84 ? 8.783 -5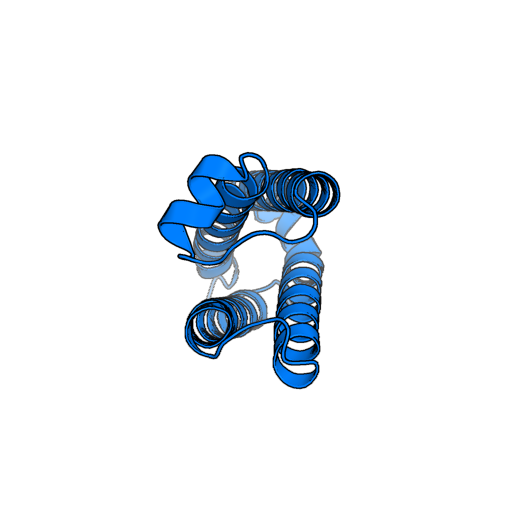.904 0.371 1.00 93.81 84 ALA A C 1
ATOM 611 O O . ALA A 1 84 ? 9.810 -5.548 -0.207 1.00 93.81 84 ALA A O 1
ATOM 612 N N . PHE A 1 85 ? 8.540 -7.185 0.667 1.00 94.88 85 PHE A N 1
ATOM 613 C CA . PHE A 1 85 ? 9.440 -8.276 0.282 1.00 94.88 85 PHE A CA 1
ATOM 614 C C . PHE A 1 85 ? 9.536 -8.441 -1.232 1.00 94.88 85 PHE A C 1
ATOM 616 O O . PHE A 1 85 ? 10.638 -8.623 -1.743 1.00 94.88 85 PHE A O 1
ATOM 623 N N . ASP A 1 86 ? 8.419 -8.324 -1.945 1.00 91.00 86 ASP A N 1
ATOM 624 C CA . ASP A 1 86 ? 8.381 -8.380 -3.406 1.00 91.00 86 ASP A CA 1
ATOM 625 C C . ASP A 1 86 ? 9.233 -7.262 -4.033 1.00 91.00 86 ASP A C 1
ATOM 627 O O . ASP A 1 86 ? 10.128 -7.512 -4.843 1.00 91.00 86 ASP A O 1
ATOM 631 N N . LEU A 1 87 ? 9.060 -6.025 -3.553 1.00 91.12 87 LEU A N 1
ATOM 632 C CA . LEU A 1 87 ? 9.862 -4.875 -3.976 1.00 91.12 87 LEU A CA 1
ATOM 633 C C . LEU A 1 87 ? 11.361 -5.072 -3.707 1.00 91.12 87 LEU A C 1
ATOM 635 O O . LEU A 1 87 ? 12.187 -4.757 -4.567 1.00 91.12 87 LEU A O 1
ATOM 639 N N . LEU A 1 88 ? 11.721 -5.605 -2.535 1.00 93.25 88 LEU A N 1
ATOM 640 C CA . LEU A 1 88 ? 13.110 -5.915 -2.186 1.00 93.25 88 LEU A CA 1
ATOM 641 C C . LEU A 1 88 ? 13.687 -7.023 -3.070 1.00 93.25 88 LEU A C 1
ATOM 643 O O . LEU A 1 88 ? 14.817 -6.901 -3.541 1.00 93.25 88 LEU A O 1
ATOM 647 N N . TYR A 1 89 ? 12.922 -8.079 -3.335 1.00 92.50 89 TYR A N 1
ATOM 648 C CA . TYR A 1 89 ? 13.336 -9.168 -4.213 1.00 92.50 89 TYR A CA 1
ATOM 649 C C . TYR A 1 89 ? 13.635 -8.655 -5.629 1.00 92.50 89 TYR A C 1
ATOM 651 O O . TYR A 1 89 ? 14.716 -8.903 -6.176 1.00 92.50 89 TYR A O 1
ATOM 659 N N . PHE A 1 90 ? 12.727 -7.866 -6.210 1.00 87.94 90 PHE A N 1
ATOM 660 C CA . PHE A 1 90 ? 12.923 -7.297 -7.543 1.00 87.94 90 PHE A CA 1
ATOM 661 C C . PHE A 1 90 ? 14.020 -6.228 -7.596 1.00 87.94 90 PHE A C 1
ATOM 663 O O . PHE A 1 90 ? 14.656 -6.053 -8.639 1.00 87.94 90 PHE A O 1
ATOM 670 N N . PHE A 1 91 ? 14.302 -5.551 -6.482 1.00 88.94 91 PHE A N 1
ATOM 671 C CA . PHE A 1 91 ? 15.469 -4.680 -6.354 1.00 88.94 91 PHE A CA 1
ATOM 672 C C . PHE A 1 91 ? 16.784 -5.473 -6.375 1.00 88.94 91 PHE A C 1
ATOM 674 O O . PHE A 1 91 ? 17.680 -5.167 -7.162 1.00 88.94 91 PHE A O 1
ATOM 681 N N . ILE A 1 92 ? 16.893 -6.525 -5.556 1.00 93.31 92 ILE A N 1
ATOM 682 C CA . ILE A 1 92 ? 18.109 -7.346 -5.428 1.00 93.31 92 ILE A CA 1
ATOM 683 C C . ILE A 1 92 ? 18.419 -8.085 -6.736 1.00 93.31 92 ILE A C 1
ATOM 685 O O . ILE A 1 92 ? 19.576 -8.172 -7.144 1.00 93.31 92 ILE A O 1
ATOM 689 N N . THR A 1 93 ? 17.388 -8.544 -7.450 1.00 91.94 93 THR A N 1
ATOM 690 C CA . THR A 1 93 ? 17.518 -9.157 -8.787 1.00 91.94 93 THR A CA 1
ATOM 691 C C . THR A 1 93 ? 17.754 -8.139 -9.911 1.00 91.94 93 THR A C 1
ATOM 693 O O . THR A 1 93 ? 17.784 -8.513 -11.083 1.00 91.94 93 THR A O 1
ATOM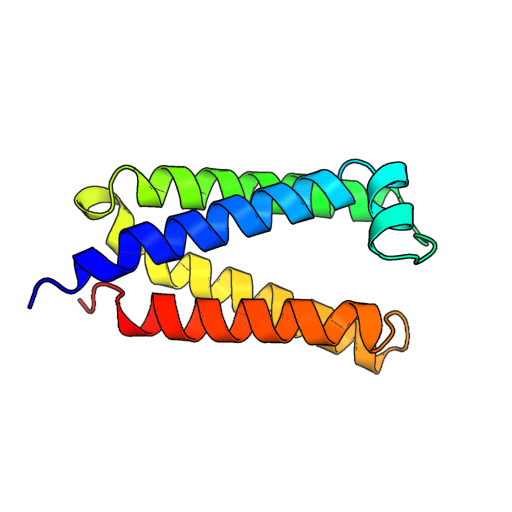 696 N N . ARG A 1 94 ? 17.944 -6.852 -9.578 1.00 86.00 94 ARG A N 1
ATOM 697 C CA . ARG A 1 94 ? 18.192 -5.734 -10.510 1.00 86.00 94 ARG A CA 1
ATOM 698 C C . ARG A 1 94 ? 17.094 -5.524 -11.552 1.00 86.00 94 ARG A C 1
ATOM 700 O O . ARG A 1 94 ? 17.328 -4.921 -12.598 1.00 86.00 94 ARG A O 1
ATOM 707 N N . THR A 1 95 ? 15.886 -5.999 -11.265 1.00 83.94 95 THR A N 1
ATOM 708 C CA . THR A 1 95 ? 14.718 -5.714 -12.096 1.00 83.94 95 THR A CA 1
ATOM 709 C C . THR A 1 95 ? 14.206 -4.311 -11.795 1.00 83.94 95 THR A C 1
ATOM 711 O O . THR A 1 95 ? 13.942 -3.554 -12.721 1.00 83.94 95 THR A O 1
ATOM 714 N N . TYR A 1 96 ? 14.145 -3.906 -10.527 1.00 84.94 96 TYR A N 1
ATOM 715 C CA . TYR A 1 96 ? 13.759 -2.551 -10.140 1.00 84.94 96 TYR A CA 1
ATOM 716 C C . TYR A 1 96 ? 14.950 -1.662 -9.799 1.00 84.94 96 TYR A C 1
ATOM 718 O O . TYR A 1 96 ? 15.990 -2.114 -9.327 1.00 84.94 96 TYR A O 1
ATOM 726 N N . THR A 1 97 ? 14.768 -0.361 -10.024 1.00 86.00 97 THR A N 1
ATOM 727 C CA . THR A 1 97 ? 15.726 0.672 -9.620 1.00 86.00 97 THR A CA 1
ATOM 728 C C . THR A 1 97 ? 15.392 1.198 -8.225 1.00 86.00 97 THR A C 1
ATOM 730 O O . THR A 1 97 ? 14.274 1.031 -7.733 1.00 86.00 97 THR A O 1
ATOM 733 N N . ALA A 1 98 ? 16.332 1.914 -7.605 1.00 86.94 98 ALA A N 1
ATOM 734 C CA . ALA A 1 98 ? 16.099 2.593 -6.331 1.00 86.94 98 ALA A CA 1
ATOM 735 C C . ALA A 1 98 ? 14.889 3.551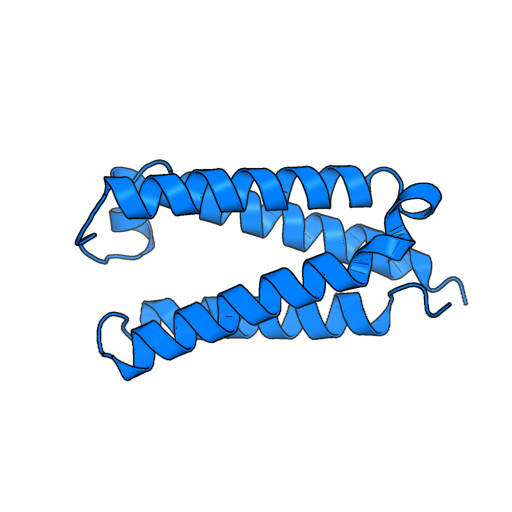 -6.386 1.00 86.94 98 ALA A C 1
ATOM 737 O O . ALA A 1 98 ? 14.117 3.627 -5.430 1.00 86.94 98 ALA A O 1
ATOM 738 N N . ARG A 1 99 ? 14.672 4.218 -7.532 1.00 83.00 99 ARG A N 1
ATOM 739 C CA . ARG A 1 99 ? 13.526 5.113 -7.764 1.00 83.00 99 ARG A CA 1
ATOM 740 C C . ARG A 1 99 ? 12.186 4.390 -7.611 1.00 83.00 99 ARG A C 1
ATOM 742 O O . ARG A 1 99 ? 11.244 4.969 -7.083 1.00 83.00 99 ARG A O 1
ATOM 749 N N . ASN A 1 100 ? 12.118 3.133 -8.038 1.00 82.31 100 ASN A N 1
ATOM 750 C CA . ASN A 1 100 ? 10.881 2.354 -8.036 1.00 82.31 100 ASN A CA 1
ATOM 751 C C . ASN A 1 100 ? 10.576 1.754 -6.657 1.00 82.31 100 ASN A C 1
ATOM 753 O O . ASN A 1 100 ? 9.444 1.363 -6.404 1.00 82.31 100 ASN A O 1
ATOM 757 N N . VAL A 1 101 ? 11.580 1.647 -5.782 1.00 88.06 101 VAL A N 1
ATOM 758 C CA . VAL A 1 101 ? 11.507 0.803 -4.580 1.00 88.06 101 VAL A CA 1
ATOM 759 C C . VAL A 1 101 ? 11.530 1.609 -3.289 1.00 88.06 101 VAL A C 1
ATOM 761 O O . VAL A 1 101 ? 10.770 1.296 -2.376 1.00 88.06 101 VAL A O 1
ATOM 764 N N . ILE A 1 102 ? 12.339 2.671 -3.205 1.00 90.25 102 ILE A N 1
ATOM 765 C CA . ILE A 1 102 ? 12.529 3.423 -1.954 1.00 90.25 102 ILE A CA 1
ATOM 766 C C . ILE A 1 102 ? 11.206 4.004 -1.446 1.00 90.25 102 ILE A C 1
ATOM 768 O O . ILE A 1 102 ? 10.835 3.772 -0.296 1.00 90.25 102 ILE A O 1
ATOM 772 N N . VAL A 1 103 ? 10.479 4.737 -2.296 1.00 91.12 103 VAL A N 1
ATOM 773 C CA . VAL A 1 103 ? 9.236 5.406 -1.880 1.00 91.12 103 VAL A CA 1
ATOM 774 C C . VAL A 1 103 ? 8.160 4.387 -1.473 1.00 91.12 103 VAL A C 1
ATOM 776 O O . VAL A 1 103 ? 7.646 4.512 -0.359 1.00 91.12 103 VAL A O 1
ATOM 779 N N . PRO A 1 104 ? 7.853 3.343 -2.272 1.00 91.50 104 PRO A N 1
ATOM 780 C CA . PRO A 1 104 ? 6.888 2.324 -1.860 1.00 91.50 104 PRO A CA 1
ATOM 781 C C . PRO A 1 104 ? 7.270 1.574 -0.577 1.00 91.50 104 PRO A C 1
ATOM 783 O O . PRO A 1 104 ? 6.399 1.332 0.256 1.00 91.50 104 PRO A O 1
ATOM 786 N N . ILE A 1 105 ? 8.554 1.254 -0.363 1.00 94.44 105 ILE A N 1
ATOM 787 C CA . ILE A 1 105 ? 9.007 0.612 0.883 1.00 94.44 105 ILE A CA 1
ATOM 788 C C . ILE A 1 105 ? 8.754 1.512 2.092 1.00 94.44 105 ILE A C 1
ATOM 790 O O . ILE A 1 105 ? 8.250 1.031 3.107 1.00 94.44 105 ILE A O 1
ATOM 794 N N . ILE A 1 106 ? 9.075 2.807 1.997 1.00 96.00 106 ILE A N 1
ATOM 795 C CA . ILE A 1 106 ? 8.844 3.759 3.092 1.00 96.00 106 ILE A CA 1
ATOM 796 C C . ILE A 1 106 ? 7.349 3.836 3.416 1.00 96.00 106 ILE A C 1
ATOM 798 O O . ILE A 1 106 ? 6.973 3.736 4.584 1.00 96.00 106 ILE A O 1
ATOM 802 N N . ILE A 1 107 ? 6.491 3.954 2.398 1.00 95.44 107 ILE A N 1
ATOM 803 C CA . ILE A 1 107 ? 5.033 3.987 2.583 1.00 95.44 107 ILE A CA 1
ATOM 804 C C . ILE A 1 107 ? 4.547 2.701 3.261 1.00 95.44 107 ILE A C 1
ATOM 806 O O . ILE A 1 107 ? 3.824 2.772 4.257 1.00 95.44 107 ILE A O 1
ATOM 810 N N . ASN A 1 108 ? 4.982 1.532 2.777 1.00 96.62 108 ASN A N 1
ATOM 811 C CA . ASN A 1 108 ? 4.613 0.248 3.366 1.00 96.62 108 ASN A CA 1
ATOM 812 C C . ASN A 1 108 ? 5.056 0.163 4.832 1.00 96.62 108 ASN A C 1
ATOM 814 O O . ASN A 1 108 ? 4.253 -0.209 5.683 1.00 96.62 108 ASN A O 1
ATOM 818 N N . ALA A 1 109 ? 6.291 0.557 5.153 1.00 97.44 109 ALA A N 1
ATOM 819 C CA . ALA A 1 109 ? 6.817 0.533 6.516 1.00 97.44 109 ALA A CA 1
ATOM 820 C C . ALA A 1 109 ? 6.028 1.451 7.466 1.00 97.44 109 ALA A C 1
ATOM 822 O O . ALA A 1 109 ? 5.672 1.035 8.571 1.00 97.44 109 ALA A O 1
ATOM 823 N N . LEU A 1 110 ? 5.704 2.673 7.027 1.00 97.75 110 LEU A N 1
ATOM 824 C CA . LEU A 1 110 ? 4.902 3.620 7.806 1.00 97.75 110 LEU A CA 1
ATOM 825 C C . LEU A 1 110 ? 3.485 3.090 8.053 1.00 97.75 110 LEU A C 1
ATOM 827 O O . LEU A 1 110 ? 3.002 3.143 9.184 1.00 97.75 110 LEU A O 1
ATOM 831 N N . LEU A 1 111 ? 2.834 2.533 7.028 1.00 97.44 111 LEU A N 1
ATOM 832 C CA . LEU A 1 111 ? 1.500 1.942 7.159 1.00 97.44 111 LEU A CA 1
ATOM 833 C C . LEU A 1 111 ? 1.507 0.701 8.053 1.00 97.44 111 LEU A C 1
ATOM 835 O O . LEU A 1 111 ? 0.631 0.568 8.906 1.00 97.44 111 LEU A O 1
ATOM 839 N N . ILE A 1 112 ? 2.510 -0.172 7.920 1.00 97.62 112 ILE A N 1
ATOM 840 C CA . ILE A 1 112 ? 2.703 -1.329 8.802 1.00 97.62 112 ILE A CA 1
ATOM 841 C C . ILE A 1 112 ? 2.804 -0.857 10.249 1.00 97.62 112 ILE A C 1
ATOM 843 O O . ILE A 1 112 ? 2.035 -1.319 11.089 1.00 97.62 112 ILE A O 1
ATOM 847 N N . ALA A 1 113 ? 3.709 0.081 10.539 1.00 96.88 113 ALA A N 1
ATOM 848 C CA . ALA A 1 113 ? 3.911 0.595 11.887 1.00 96.88 113 ALA A CA 1
ATOM 849 C C . ALA A 1 113 ? 2.628 1.230 12.445 1.00 96.88 113 ALA A C 1
ATOM 851 O O . ALA A 1 113 ? 2.229 0.932 13.576 1.00 96.88 113 ALA A O 1
ATOM 852 N N . TRP A 1 114 ? 1.939 2.043 11.639 1.00 96.75 114 TRP A N 1
ATOM 853 C CA . TRP A 1 114 ? 0.706 2.708 12.044 1.00 96.75 114 TRP A CA 1
ATOM 854 C C . TRP A 1 114 ? -0.396 1.693 12.349 1.00 96.75 114 TRP A C 1
ATOM 856 O O . TRP A 1 114 ? -0.855 1.639 13.492 1.00 96.75 114 TRP A O 1
ATOM 866 N N . ILE A 1 115 ? -0.766 0.837 11.393 1.00 95.62 115 ILE A N 1
ATOM 867 C CA . ILE A 1 115 ? -1.827 -0.166 11.564 1.00 95.62 115 ILE A CA 1
ATOM 868 C C . ILE A 1 115 ? -1.491 -1.094 12.732 1.00 95.62 115 ILE A C 1
ATOM 870 O O . ILE A 1 115 ? -2.336 -1.355 13.587 1.00 95.62 115 ILE A O 1
ATOM 874 N N . TRP A 1 116 ? -0.242 -1.553 12.828 1.00 95.38 116 TRP A N 1
ATOM 875 C CA . TRP A 1 116 ? 0.199 -2.429 13.908 1.00 95.38 116 TRP A CA 1
ATOM 876 C C . TRP A 1 116 ? 0.072 -1.770 15.286 1.00 95.38 116 TRP A C 1
ATOM 878 O O . TRP A 1 116 ? -0.323 -2.445 16.240 1.00 95.38 116 TRP A O 1
ATOM 888 N N . SER A 1 117 ? 0.368 -0.473 15.399 1.00 93.88 117 SER A N 1
ATOM 889 C CA . SER A 1 117 ? 0.300 0.269 16.665 1.00 93.88 117 SER A CA 1
ATOM 890 C C . SER A 1 117 ? -1.134 0.489 17.166 1.00 93.88 117 SER A C 1
ATOM 892 O O . SER A 1 117 ? -1.374 0.441 18.375 1.00 93.88 117 SER A O 1
ATOM 894 N N . VAL A 1 118 ? -2.090 0.674 16.249 1.00 93.50 118 VAL A N 1
ATOM 895 C CA . VAL A 1 118 ? -3.489 1.029 16.560 1.00 93.50 118 VAL A CA 1
ATOM 896 C C . VAL A 1 118 ? -4.461 -0.144 16.462 1.00 93.50 118 VAL A C 1
ATOM 898 O O . VAL A 1 118 ? -5.614 -0.017 16.876 1.00 93.50 118 VAL A O 1
ATOM 901 N N . ARG A 1 119 ? -4.033 -1.298 15.931 1.00 90.19 119 ARG A N 1
ATOM 902 C CA . ARG A 1 119 ? -4.923 -2.454 15.788 1.00 90.19 119 ARG A CA 1
ATOM 903 C C . ARG A 1 119 ? -5.483 -2.920 17.139 1.00 90.19 119 ARG A C 1
ATOM 905 O O . ARG A 1 119 ? -4.782 -2.851 18.156 1.00 90.19 119 ARG A O 1
ATOM 912 N N . PRO A 1 120 ? -6.702 -3.484 17.151 1.00 85.50 120 PRO A N 1
ATOM 913 C CA . PRO A 1 120 ? -7.204 -4.235 18.287 1.00 85.50 120 PRO A CA 1
ATOM 914 C C . PRO A 1 120 ? -6.214 -5.342 18.656 1.00 85.50 120 PRO A C 1
ATOM 916 O O . PRO A 1 120 ? -5.931 -6.240 17.862 1.00 85.50 120 PRO A O 1
ATOM 919 N N . LYS A 1 121 ? -5.656 -5.253 19.864 1.00 78.56 121 LYS A N 1
ATOM 920 C CA . LYS A 1 121 ? -4.970 -6.374 20.503 1.00 78.56 121 LYS A CA 1
ATOM 921 C C . LYS A 1 121 ? -6.083 -7.141 21.203 1.00 78.56 121 LYS A C 1
ATOM 923 O O . LYS A 1 121 ? -6.733 -6.549 22.062 1.00 78.56 121 LYS A O 1
ATOM 928 N N . ARG A 1 122 ? -6.381 -8.350 20.728 1.00 62.81 122 ARG A N 1
ATOM 929 C CA . ARG A 1 122 ? -7.233 -9.265 21.492 1.00 62.81 122 ARG A CA 1
ATOM 930 C C . ARG A 1 122 ? -6.624 -9.482 22.870 1.00 62.81 122 ARG A C 1
ATOM 932 O O . ARG A 1 122 ? -5.372 -9.478 22.941 1.00 62.81 122 ARG A O 1
#

pLDDT: mean 89.13, std 9.65, range [47.41, 97.88]

Solvent-accessible surface area (backbone atoms only — not comparable to full-atom values): 6308 Å² total; per-residue (Å²): 130,74,49,62,72,57,31,34,60,44,29,38,54,48,10,53,50,29,32,54,54,8,52,30,29,49,37,49,78,56,27,30,64,76,66,70,47,88,72,90,53,56,68,63,41,21,55,50,6,52,51,30,31,53,53,7,51,52,27,40,55,34,31,75,39,41,87,82,38,32,83,51,46,62,60,58,38,50,52,36,50,53,53,42,50,51,45,49,50,36,37,75,73,64,73,40,52,70,84,72,34,54,63,58,40,52,53,34,52,52,50,36,54,51,38,66,74,22,39,73,76,130

Mean predicted aligned error: 4.51 Å

Secondary structure (DSSP, 8-state):
--GGGGHHHHHHHHHHHHHHHHHHHHSHHHHHHHHT---S-HHHHHHHHHHHHHHHHHHHHHHH-HHHHGGGHHHHHHHHHHHHHHHHHHHHTTSS-HHHHHHHHHHHHHHHHHHHHHS---

Radius of gyration: 15.02 Å; Cα contacts (8 Å, |Δi|>4): 140; chains: 1; bounding box: 35×18×45 Å

Foldseek 3Di:
DQLLVLQLVLLLVQLVVLLVLLVLQLDVVNVCVVLVAHDPDSVVSNVSSVVSNVSSVVSNVCSVCVVVNLQCLVVSLVVLVVVLVVLVVCVVVVVDDCSNRVVSNVVSVVSSVRSVRSGDDD

Sequence (122 aa):
MNRTVGLRPALLVQGVYACIVGLLLLFPSLGSQVFAYPLKDPAVVSGWGSSLLGVGILALVAASDVQRYGGMAWAFVVGLLISAFDLLYFFITRTYTARNVIVPIIINALLIAWIWSVRPKR